Protein AF-A0A372JYD7-F1 (afdb_monomer)

Radius of gyration: 12.33 Å; Cα contacts (8 Å, |Δi|>4): 37; chains: 1; bounding box: 28×20×35 Å

Nearest PDB structures (foldseek):
  2vk9-assembly1_A  TM=6.533E-01  e=2.681E-01  Clostridium novyi
  4wzx-assembly1_A  TM=7.190E-01  e=8.213E-01  Homo sapiens
  2v6y-assembly2_B  TM=6.848E-01  e=3.434E+00  Saccharolobus solfataricus
  7t8n-assembly1_BBB-2  TM=5.850E-01  e=2.222E+00  Escherichia coli K-12
  7t8n-assembly1_AAA-2  TM=5.611E-01  e=4.988E+00  Escherichia coli K-12

pLDDT: mean 92.88, std 9.03, range [51.34, 98.38]

Solvent-accessible surface area (backbone atoms only — not comparable to full-atom values): 4048 Å² total; per-residue (Å²): 135,73,76,51,64,66,57,50,50,50,53,49,56,51,59,76,70,50,96,57,58,71,68,59,48,50,54,54,47,51,53,53,52,50,53,44,49,50,44,21,61,76,27,59,99,44,82,65,18,58,57,31,51,51,49,52,54,52,49,53,56,53,52,52,52,59,64,72,77,106

Sequence (70 aa):
MHRTVEELSFAFLVLLNQPLARTEAANRFEQLWNETNEAASASLGTERAISYISLLKDMDKKWRRLRVLN

Secondary structure (DSSP, 8-state):
-PPPHHHHHHHHHHHHHS---HHHHHHHHHHHHHHHHHHHHHTTTSTHHHHHHHHHHHHHHHHHHHHH--

Foldseek 3Di:
DADALVRLLVQLVVLVPDPDDPVVSVVSLVVSLVSLVVVLVVQPPHPRNVSSVVSNVVSVVVVVVVVVVD

Mean predicted aligned error: 3.24 Å

Structure (mmCIF, N/CA/C/O backbone):
data_AF-A0A372JYD7-F1
#
_entry.id   AF-A0A372JYD7-F1
#
loop_
_atom_site.group_PDB
_atom_site.id
_atom_site.type_symbol
_atom_site.label_atom_id
_atom_site.label_alt_id
_atom_site.label_comp_id
_atom_site.label_asym_id
_atom_site.label_entity_id
_atom_site.label_seq_id
_atom_site.pdbx_PDB_ins_code
_atom_site.Cartn_x
_atom_site.Cartn_y
_atom_site.Cartn_z
_atom_site.occupancy
_atom_site.B_iso_or_equiv
_atom_site.auth_seq_id
_atom_site.auth_comp_id
_atom_site.auth_asym_id
_atom_site.auth_atom_id
_atom_site.pdbx_PDB_model_num
ATOM 1 N N . MET A 1 1 ? 3.442 9.818 14.376 1.00 65.75 1 MET A N 1
ATOM 2 C CA . MET A 1 1 ? 2.144 10.172 13.762 1.00 65.75 1 MET A CA 1
ATOM 3 C C . MET A 1 1 ? 2.129 9.481 12.408 1.00 65.75 1 MET A 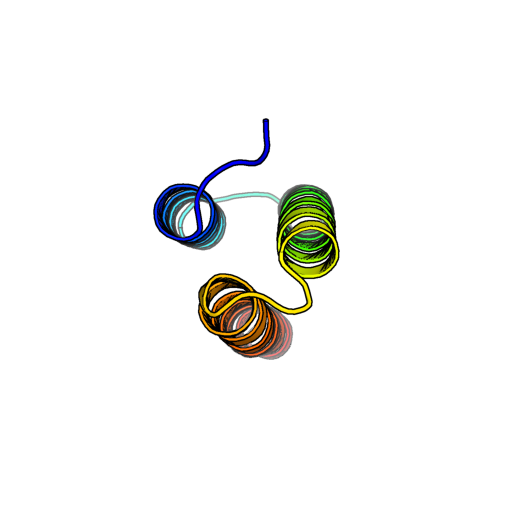C 1
ATOM 5 O O . MET A 1 1 ? 3.073 9.702 11.662 1.00 65.75 1 MET A O 1
ATOM 9 N N . HIS A 1 2 ? 1.189 8.570 12.147 1.00 81.06 2 HIS A N 1
ATOM 10 C CA . HIS A 1 2 ? 1.113 7.884 10.848 1.00 81.06 2 HIS A CA 1
ATOM 11 C C . HIS A 1 2 ? 0.441 8.793 9.815 1.00 81.06 2 HIS A C 1
ATOM 13 O O . HIS A 1 2 ? -0.465 9.546 10.185 1.00 81.06 2 HIS A O 1
ATOM 19 N N . ARG A 1 3 ? 0.875 8.712 8.549 1.00 90.88 3 ARG A N 1
ATOM 20 C CA . ARG A 1 3 ? 0.176 9.348 7.424 1.00 90.88 3 ARG A CA 1
ATOM 21 C C . ARG A 1 3 ? -1.260 8.838 7.327 1.00 90.88 3 ARG A C 1
ATOM 23 O O . ARG A 1 3 ? -1.529 7.683 7.667 1.00 90.88 3 ARG A O 1
ATOM 30 N N . THR A 1 4 ? -2.176 9.688 6.873 1.00 95.38 4 THR A N 1
ATOM 31 C CA . THR A 1 4 ? -3.576 9.292 6.681 1.00 95.38 4 THR A CA 1
ATOM 32 C C . THR A 1 4 ? -3.729 8.338 5.494 1.00 95.38 4 THR A C 1
ATOM 34 O O . THR A 1 4 ? -2.832 8.190 4.658 1.00 95.38 4 THR A O 1
ATOM 37 N N . VAL A 1 5 ? -4.894 7.693 5.385 1.00 96.00 5 VAL A N 1
ATOM 38 C CA . VAL A 1 5 ? -5.221 6.814 4.248 1.00 96.00 5 VAL A CA 1
ATOM 39 C C . VAL A 1 5 ? -5.132 7.579 2.926 1.00 96.00 5 VAL A C 1
ATOM 41 O O . VAL A 1 5 ? -4.642 7.043 1.935 1.00 96.00 5 VAL A O 1
ATOM 44 N N . GLU A 1 6 ? -5.579 8.834 2.903 1.00 97.19 6 GLU A N 1
ATOM 45 C CA . GLU A 1 6 ? -5.567 9.696 1.721 1.00 97.19 6 GLU A CA 1
ATOM 46 C C . GLU A 1 6 ? -4.135 10.034 1.293 1.00 97.19 6 GLU A C 1
ATOM 48 O O . GLU A 1 6 ? -3.812 9.946 0.109 1.00 97.19 6 GLU A O 1
ATOM 53 N N . GLU A 1 7 ? -3.257 10.353 2.247 1.00 97.75 7 GLU A N 1
ATOM 54 C CA . GLU A 1 7 ? -1.846 10.650 1.982 1.00 97.75 7 GLU A CA 1
ATOM 55 C C . GLU A 1 7 ? -1.089 9.422 1.457 1.00 97.75 7 GLU A C 1
ATOM 57 O O . GLU A 1 7 ? -0.304 9.529 0.510 1.00 97.75 7 GLU A O 1
ATOM 62 N N . LEU A 1 8 ? -1.341 8.243 2.036 1.00 98.06 8 LEU A N 1
ATOM 63 C CA . LEU A 1 8 ? -0.749 6.981 1.583 1.00 98.06 8 LEU A CA 1
ATOM 64 C C . LEU A 1 8 ? -1.275 6.576 0.201 1.00 98.06 8 LEU A C 1
ATOM 66 O O . LEU A 1 8 ? -0.497 6.178 -0.666 1.00 98.06 8 LEU A O 1
ATOM 70 N N . SER A 1 9 ? -2.580 6.735 -0.032 1.00 97.75 9 SER A N 1
ATOM 71 C CA . SER A 1 9 ? -3.212 6.493 -1.331 1.00 97.75 9 SER A CA 1
ATOM 72 C C . SER A 1 9 ? -2.630 7.407 -2.410 1.00 97.75 9 SER A C 1
ATOM 74 O O . SER A 1 9 ? -2.236 6.938 -3.479 1.00 97.75 9 SER A O 1
ATOM 76 N N . PHE A 1 10 ? -2.486 8.702 -2.113 1.00 97.56 10 PHE A N 1
ATOM 77 C CA . PHE A 1 10 ? -1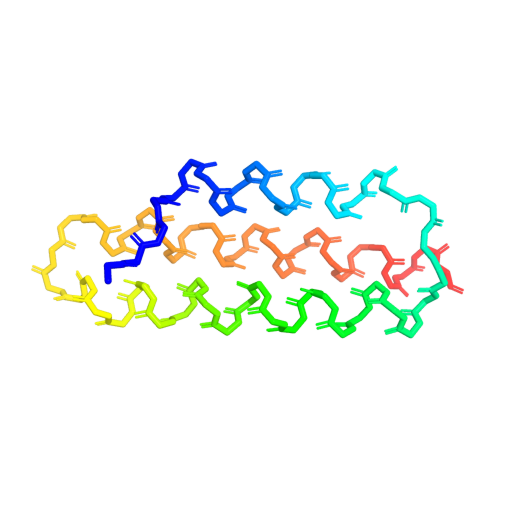.864 9.658 -3.023 1.00 97.56 10 PHE A CA 1
ATOM 78 C C . PHE A 1 10 ? -0.405 9.297 -3.318 1.00 97.56 10 PHE A C 1
ATOM 80 O O . PHE A 1 10 ? -0.013 9.237 -4.483 1.00 97.56 10 PHE A O 1
ATOM 87 N N . ALA A 1 11 ? 0.390 8.984 -2.292 1.00 97.62 11 ALA A N 1
ATOM 88 C CA . ALA A 1 11 ? 1.778 8.565 -2.474 1.00 97.62 11 ALA A CA 1
ATOM 89 C C . ALA A 1 11 ? 1.893 7.300 -3.340 1.00 97.62 11 ALA A C 1
ATOM 91 O O . ALA A 1 11 ? 2.789 7.209 -4.181 1.00 97.62 11 ALA A O 1
ATOM 92 N N . PHE A 1 12 ? 0.963 6.352 -3.189 1.00 97.56 12 PHE A N 1
ATOM 93 C CA . PHE A 1 12 ? 0.925 5.153 -4.020 1.00 97.56 12 PHE A CA 1
ATOM 94 C C . PHE A 1 12 ? 0.600 5.490 -5.475 1.00 97.56 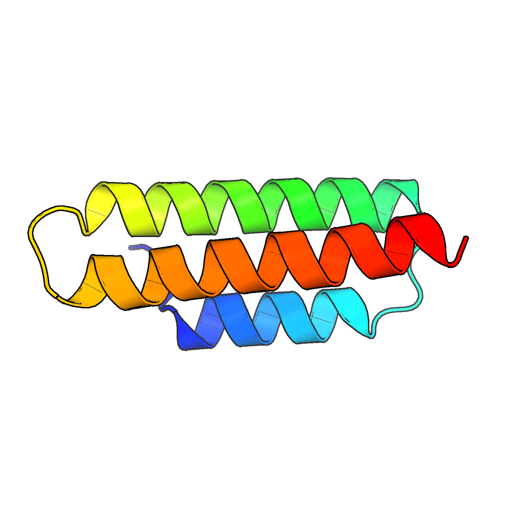12 PHE A C 1
ATOM 96 O O . PHE A 1 12 ? 1.289 5.026 -6.379 1.00 97.56 12 PHE A O 1
ATOM 103 N N . LEU A 1 13 ? -0.401 6.340 -5.721 1.00 96.56 13 LEU A N 1
ATOM 104 C CA . LEU A 1 13 ? -0.731 6.797 -7.072 1.00 96.56 13 LEU A CA 1
ATOM 105 C C . LEU A 1 13 ? 0.446 7.520 -7.731 1.00 96.56 13 LEU A C 1
ATOM 107 O O . LEU A 1 13 ? 0.725 7.281 -8.905 1.00 96.56 13 LEU A O 1
ATOM 111 N N . VAL A 1 14 ? 1.160 8.364 -6.987 1.00 96.62 14 VAL A N 1
ATOM 112 C CA . VAL A 1 14 ? 2.373 9.025 -7.477 1.00 96.62 14 VAL A CA 1
ATOM 113 C C . VAL A 1 14 ? 3.431 7.988 -7.854 1.00 96.62 14 VAL A C 1
ATOM 115 O O . VAL A 1 14 ? 3.958 8.051 -8.962 1.00 96.62 14 VAL A O 1
ATOM 118 N N . LEU A 1 15 ? 3.693 7.001 -6.991 1.00 95.44 15 LEU A N 1
ATOM 119 C CA . LEU A 1 15 ? 4.641 5.921 -7.275 1.00 95.44 15 LEU A CA 1
ATOM 120 C C . LEU A 1 15 ? 4.298 5.180 -8.577 1.00 95.44 15 LEU A C 1
ATOM 122 O O . LEU A 1 15 ? 5.190 4.935 -9.383 1.00 95.44 15 LEU A O 1
ATOM 126 N N . LEU A 1 16 ? 3.020 4.857 -8.805 1.00 93.56 16 LEU A N 1
ATOM 127 C CA . LEU A 1 16 ? 2.592 4.124 -10.003 1.00 93.56 16 LEU A CA 1
ATOM 128 C C . LEU A 1 16 ? 2.787 4.899 -11.315 1.00 93.56 16 LEU A C 1
ATOM 130 O O . LEU A 1 16 ? 2.874 4.277 -12.370 1.00 93.56 16 LEU A O 1
ATOM 134 N N . ASN A 1 17 ? 2.825 6.231 -11.263 1.00 93.38 17 ASN A N 1
ATOM 135 C CA . ASN A 1 17 ? 2.946 7.085 -12.446 1.00 93.38 17 ASN A CA 1
ATOM 136 C C . ASN A 1 17 ? 4.374 7.603 -12.676 1.00 93.38 17 ASN A C 1
ATOM 138 O O . ASN A 1 17 ? 4.638 8.233 -13.700 1.00 93.38 17 ASN A O 1
ATOM 142 N N . GLN A 1 18 ? 5.301 7.373 -11.741 1.00 92.62 18 GLN A N 1
ATOM 143 C CA . GLN A 1 18 ? 6.686 7.801 -11.907 1.00 92.62 18 GLN A CA 1
ATOM 144 C C . GLN A 1 18 ? 7.454 6.833 -12.823 1.00 92.62 18 GLN A C 1
ATOM 146 O O . GLN A 1 18 ? 7.396 5.618 -12.616 1.00 92.62 18 GLN A O 1
ATOM 151 N N . PRO A 1 19 ? 8.234 7.341 -13.798 1.00 91.25 19 PRO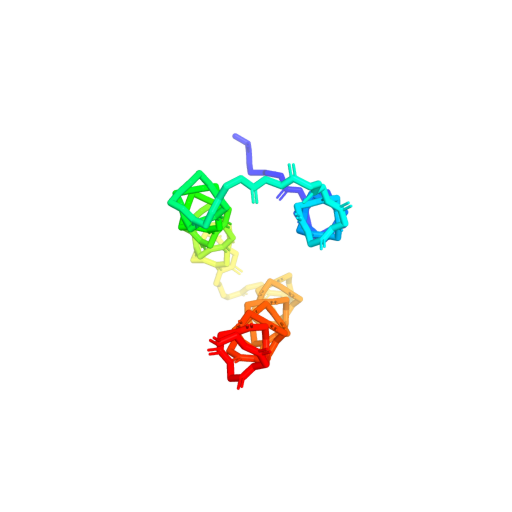 A N 1
ATOM 152 C CA . PRO A 1 19 ? 9.095 6.512 -14.636 1.00 91.25 19 PRO A CA 1
ATOM 153 C C . PRO A 1 19 ? 10.343 6.096 -13.845 1.00 91.25 19 PRO A C 1
ATOM 155 O O . PRO A 1 19 ? 11.418 6.677 -13.981 1.00 91.25 19 PRO A O 1
ATOM 158 N N . LEU A 1 20 ? 10.184 5.109 -12.966 1.00 90.88 20 LEU A N 1
ATOM 159 C CA . LEU A 1 20 ? 11.256 4.575 -12.130 1.00 90.88 20 LEU A CA 1
ATOM 160 C C . LEU A 1 20 ? 11.823 3.283 -12.714 1.00 90.88 20 LEU A C 1
ATOM 162 O O . LEU A 1 20 ? 11.108 2.471 -13.304 1.00 90.88 20 LEU A O 1
ATOM 166 N N . ALA A 1 21 ? 13.112 3.050 -12.467 1.00 92.81 21 ALA A N 1
ATOM 167 C C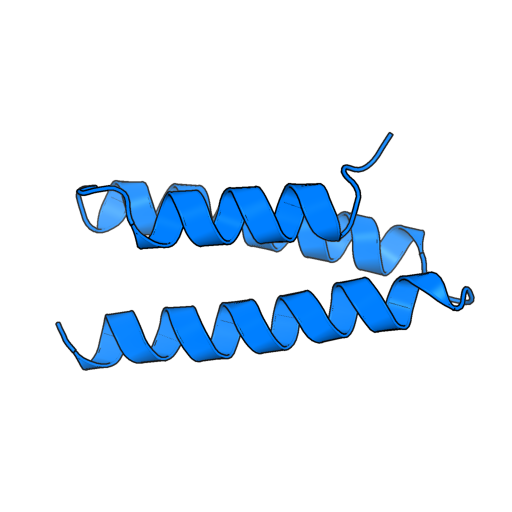A . ALA A 1 21 ? 13.696 1.730 -12.657 1.00 92.81 21 ALA A CA 1
ATOM 168 C C . ALA A 1 21 ? 12.968 0.703 -11.773 1.00 92.81 21 ALA A C 1
ATOM 170 O O . ALA A 1 21 ? 12.559 1.006 -10.652 1.00 92.81 21 ALA A O 1
ATOM 171 N N . ARG A 1 22 ? 12.839 -0.537 -12.256 1.00 88.25 22 ARG A N 1
ATOM 172 C CA . ARG A 1 22 ? 12.059 -1.592 -11.586 1.00 88.25 22 ARG A CA 1
ATOM 173 C C . ARG A 1 22 ? 12.470 -1.826 -10.129 1.00 88.25 22 ARG A C 1
ATOM 175 O O . ARG A 1 22 ? 11.606 -2.013 -9.278 1.00 88.25 22 ARG A O 1
ATOM 182 N N . THR A 1 23 ? 13.772 -1.844 -9.851 1.00 92.31 23 THR A N 1
ATOM 183 C CA . THR A 1 23 ? 14.316 -2.045 -8.500 1.00 92.31 23 THR A CA 1
ATOM 184 C C . THR A 1 23 ? 13.960 -0.887 -7.574 1.00 92.31 23 THR A C 1
ATOM 186 O O . THR A 1 23 ? 13.495 -1.116 -6.463 1.00 92.31 23 THR A O 1
ATOM 189 N N . GLU A 1 24 ? 14.085 0.349 -8.056 1.00 94.50 24 GLU A N 1
ATOM 190 C CA . GLU A 1 24 ? 13.708 1.548 -7.303 1.00 94.50 24 GLU A CA 1
ATOM 191 C C . GLU A 1 24 ? 12.201 1.587 -7.020 1.00 94.50 24 GLU A C 1
ATOM 193 O O . GLU A 1 24 ? 11.781 1.842 -5.892 1.00 94.50 24 GLU A O 1
ATOM 198 N N . ALA A 1 25 ? 11.376 1.265 -8.019 1.00 94.25 25 ALA A N 1
ATOM 199 C CA . ALA A 1 25 ? 9.932 1.177 -7.846 1.00 94.25 25 ALA A CA 1
ATOM 200 C C . ALA A 1 25 ? 9.552 0.123 -6.790 1.00 94.25 25 ALA A C 1
ATOM 202 O O . ALA A 1 25 ? 8.679 0.374 -5.962 1.00 94.25 25 ALA A O 1
ATOM 203 N N . ALA A 1 26 ? 10.217 -1.040 -6.798 1.00 94.56 26 ALA A N 1
ATOM 204 C CA . ALA A 1 26 ? 9.978 -2.106 -5.829 1.00 94.56 26 ALA A CA 1
ATOM 205 C C . ALA A 1 26 ? 10.357 -1.698 -4.400 1.00 94.56 26 ALA A C 1
ATOM 207 O O . ALA A 1 26 ? 9.554 -1.900 -3.492 1.00 94.56 26 ALA A O 1
ATOM 208 N N . ASN A 1 27 ? 11.514 -1.059 -4.214 1.00 96.56 27 ASN A N 1
ATOM 209 C CA . ASN A 1 27 ? 11.950 -0.574 -2.903 1.00 96.56 27 ASN A CA 1
ATOM 210 C C . ASN A 1 27 ? 10.970 0.464 -2.334 1.00 96.56 27 ASN A C 1
ATOM 212 O O . ASN A 1 27 ? 10.569 0.382 -1.174 1.00 96.56 27 ASN A O 1
ATOM 216 N N . ARG A 1 28 ? 10.529 1.424 -3.158 1.00 96.94 28 ARG A N 1
ATOM 217 C CA . ARG A 1 28 ? 9.543 2.435 -2.737 1.00 96.94 28 ARG A CA 1
ATOM 218 C C . ARG A 1 28 ? 8.173 1.834 -2.452 1.00 96.94 28 ARG A C 1
ATOM 220 O O . ARG A 1 28 ? 7.495 2.277 -1.527 1.00 96.94 28 ARG A O 1
ATOM 227 N N . PHE A 1 29 ? 7.761 0.835 -3.233 1.00 97.00 29 PHE A N 1
ATOM 228 C CA . PHE A 1 29 ? 6.530 0.101 -2.965 1.00 97.00 29 PHE A CA 1
ATOM 229 C C . PHE A 1 29 ? 6.594 -0.603 -1.611 1.00 97.00 29 PHE A C 1
ATOM 231 O O . PHE A 1 29 ? 5.661 -0.468 -0.827 1.00 97.00 29 PHE A O 1
ATOM 238 N N . GLU A 1 30 ? 7.688 -1.309 -1.317 1.00 97.38 30 GLU A N 1
ATOM 239 C CA . GLU A 1 30 ? 7.876 -2.011 -0.045 1.00 97.38 30 GLU A CA 1
ATOM 240 C C . GLU A 1 30 ? 7.839 -1.050 1.149 1.00 97.38 30 GLU A C 1
ATOM 242 O O . GLU A 1 30 ? 7.139 -1.309 2.127 1.00 97.38 30 GLU A O 1
ATOM 247 N N . GLN A 1 31 ? 8.503 0.104 1.046 1.00 97.44 31 GLN A N 1
ATOM 248 C CA . GLN A 1 31 ? 8.444 1.142 2.080 1.00 97.44 31 GLN A CA 1
ATOM 249 C C . GLN A 1 31 ? 7.009 1.620 2.330 1.00 97.44 31 GLN A C 1
ATOM 251 O O . GLN A 1 31 ? 6.550 1.647 3.471 1.00 97.44 31 GLN A O 1
ATOM 256 N N . LEU A 1 32 ? 6.277 1.951 1.263 1.00 97.62 32 LEU A N 1
ATOM 257 C CA . LEU A 1 32 ? 4.905 2.440 1.380 1.00 97.62 32 LEU A CA 1
ATOM 258 C C . LEU A 1 32 ? 3.940 1.355 1.883 1.00 97.62 32 LEU A C 1
ATOM 260 O O . LEU A 1 32 ? 3.010 1.641 2.638 1.00 97.62 32 LEU A O 1
ATOM 264 N N . TRP A 1 33 ? 4.167 0.107 1.477 1.00 98.06 33 TRP A N 1
ATOM 265 C CA . TRP A 1 33 ? 3.429 -1.059 1.945 1.00 98.06 33 TRP A CA 1
ATOM 266 C C . TRP A 1 33 ? 3.611 -1.265 3.448 1.00 98.06 33 TRP A C 1
ATOM 268 O O . TRP A 1 33 ? 2.625 -1.448 4.164 1.00 98.06 33 TRP A O 1
ATOM 278 N N . ASN A 1 34 ? 4.850 -1.199 3.936 1.00 98.12 34 ASN A N 1
ATOM 279 C CA . ASN A 1 34 ? 5.157 -1.362 5.353 1.00 98.12 34 ASN A CA 1
ATOM 280 C C . ASN A 1 34 ? 4.530 -0.243 6.182 1.00 98.12 34 ASN A C 1
ATOM 282 O O . ASN A 1 34 ? 3.828 -0.528 7.147 1.00 98.12 34 ASN A O 1
ATOM 286 N N . GLU A 1 35 ? 4.657 1.010 5.748 1.00 97.88 35 GLU A N 1
ATOM 287 C CA . GLU A 1 35 ? 4.039 2.135 6.451 1.00 97.88 35 GLU A CA 1
ATOM 288 C C . GLU A 1 35 ? 2.507 2.027 6.503 1.00 97.88 35 GLU A C 1
ATOM 290 O O . GLU A 1 35 ? 1.891 2.282 7.539 1.00 97.88 35 GLU A O 1
ATOM 295 N N . THR A 1 36 ? 1.877 1.590 5.408 1.00 98.00 36 THR A N 1
ATOM 296 C CA . THR A 1 36 ? 0.422 1.376 5.376 1.00 98.00 36 THR A CA 1
ATOM 297 C C . THR A 1 36 ? 0.005 0.231 6.305 1.00 98.00 36 THR A C 1
ATOM 299 O O . THR A 1 36 ? -1.019 0.334 6.981 1.00 98.00 36 THR A O 1
ATOM 302 N N . ASN A 1 37 ? 0.799 -0.843 6.395 1.00 97.69 37 ASN A N 1
ATOM 303 C CA . ASN A 1 37 ? 0.565 -1.934 7.349 1.00 97.69 37 ASN A CA 1
ATOM 304 C C . ASN A 1 37 ? 0.739 -1.496 8.802 1.00 97.69 37 ASN A C 1
ATOM 306 O O . ASN A 1 37 ? -0.062 -1.891 9.650 1.00 97.69 37 ASN A O 1
ATOM 310 N N . GLU A 1 38 ? 1.746 -0.680 9.103 1.00 97.69 38 GLU A N 1
ATOM 311 C CA . GLU A 1 38 ? 1.944 -0.116 10.438 1.00 97.69 38 GLU A CA 1
ATOM 312 C C . GLU A 1 38 ? 0.761 0.772 10.834 1.00 97.69 38 GLU A C 1
ATOM 314 O O . GLU A 1 38 ? 0.201 0.600 11.915 1.00 97.69 38 GLU A O 1
ATOM 319 N N . ALA A 1 39 ? 0.305 1.649 9.933 1.00 96.50 39 ALA A N 1
ATOM 320 C CA . ALA A 1 39 ? -0.862 2.497 10.165 1.00 96.50 39 ALA A CA 1
ATOM 321 C C . ALA A 1 39 ? -2.155 1.679 10.350 1.00 96.50 39 ALA A C 1
ATOM 323 O O . ALA A 1 39 ? -2.969 1.989 11.228 1.00 96.50 39 ALA A O 1
ATOM 324 N N . ALA A 1 40 ? -2.331 0.605 9.570 1.00 96.44 40 ALA A N 1
ATOM 325 C CA . ALA A 1 40 ? -3.438 -0.336 9.729 1.00 96.44 40 ALA A CA 1
ATOM 326 C C . ALA A 1 40 ? -3.393 -1.025 11.099 1.00 96.44 40 ALA A C 1
ATOM 328 O O . ALA A 1 40 ? -4.401 -1.053 11.805 1.00 96.44 40 ALA A O 1
ATOM 329 N N . SER A 1 41 ? -2.216 -1.525 11.485 1.00 96.62 41 SER A N 1
ATOM 330 C CA . SER A 1 41 ? -1.976 -2.222 12.752 1.00 96.62 41 SER A CA 1
ATOM 331 C C . SER A 1 41 ? -2.235 -1.310 13.949 1.00 96.62 41 SER A C 1
ATOM 333 O O . SER A 1 41 ? -2.940 -1.692 14.879 1.00 96.62 41 SER A O 1
ATOM 335 N N . ALA A 1 42 ? -1.745 -0.070 13.892 1.00 95.69 42 ALA A N 1
ATOM 336 C CA . ALA A 1 42 ? -1.976 0.942 14.918 1.00 95.69 42 ALA A CA 1
ATOM 337 C C . ALA A 1 42 ? -3.452 1.369 15.023 1.00 95.69 42 ALA A C 1
ATOM 339 O O . ALA A 1 42 ? -3.877 1.868 16.061 1.00 95.69 42 ALA A O 1
ATOM 340 N N . SER A 1 43 ? -4.235 1.174 13.958 1.00 95.12 43 SER A N 1
ATOM 341 C CA . SER A 1 43 ? -5.658 1.529 13.909 1.00 95.12 43 SER A CA 1
ATOM 342 C C . SER A 1 43 ? -6.590 0.361 14.251 1.00 95.12 43 SER A C 1
ATOM 344 O O . SER A 1 43 ? -7.810 0.555 14.240 1.00 95.12 43 SER A O 1
ATOM 346 N N . LEU A 1 44 ? -6.068 -0.845 14.518 1.00 94.50 44 LEU A N 1
ATOM 347 C CA . LEU A 1 44 ? -6.880 -2.030 14.816 1.00 94.50 44 LEU A CA 1
ATOM 348 C C . LEU A 1 44 ? -7.844 -1.774 15.982 1.00 94.50 44 LEU A C 1
ATOM 350 O O . LEU A 1 44 ? -7.504 -1.130 16.969 1.00 94.50 44 LEU A O 1
ATOM 354 N N . GLY A 1 45 ? -9.073 -2.278 15.851 1.00 91.69 45 GLY A N 1
ATOM 355 C CA . GLY A 1 45 ? -10.151 -2.021 16.812 1.00 91.69 45 GLY A CA 1
ATOM 356 C C . GLY A 1 45 ? -10.869 -0.679 16.620 1.00 91.69 45 GLY A C 1
ATOM 357 O O . GLY A 1 45 ? -11.823 -0.401 17.340 1.00 91.69 45 GLY A O 1
ATOM 358 N N . THR A 1 46 ? -10.467 0.131 15.634 1.00 93.81 46 THR A N 1
ATOM 359 C CA . THR A 1 46 ? -11.181 1.352 15.228 1.00 93.81 46 THR A CA 1
ATOM 360 C C . THR A 1 46 ? -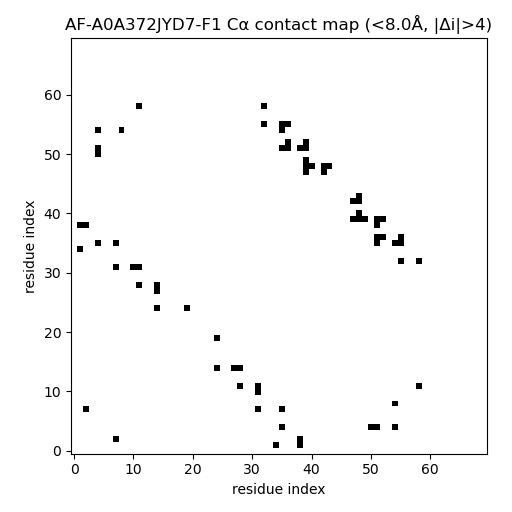11.757 1.214 13.820 1.00 93.81 46 THR A C 1
ATOM 362 O O . THR A 1 46 ? -11.261 0.435 13.003 1.00 93.81 46 THR A O 1
ATOM 365 N N . GLU A 1 47 ? -12.758 2.032 13.487 1.00 90.75 47 GLU A N 1
ATOM 366 C CA . GLU A 1 47 ? -13.331 2.088 12.133 1.00 90.75 47 GLU A CA 1
ATOM 367 C C . GLU A 1 47 ? -12.285 2.447 11.062 1.00 90.75 47 GLU A C 1
ATOM 369 O O . GLU A 1 47 ? -12.380 2.008 9.916 1.00 90.75 47 GLU A O 1
ATOM 374 N N . ARG A 1 48 ? -11.227 3.181 11.441 1.00 90.00 48 ARG A N 1
ATOM 375 C CA . ARG A 1 48 ? -10.158 3.606 10.524 1.00 90.00 48 ARG A CA 1
ATOM 376 C C . ARG A 1 48 ? -9.343 2.436 9.974 1.00 90.00 48 ARG A C 1
ATOM 378 O O . ARG A 1 48 ? -8.843 2.535 8.855 1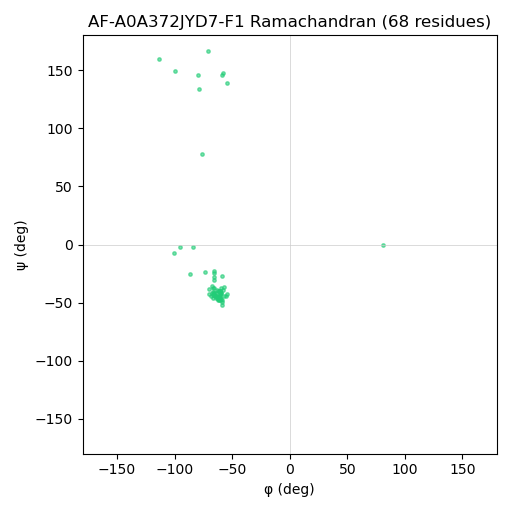.00 90.00 48 ARG A O 1
ATOM 385 N N . ALA A 1 49 ? -9.232 1.322 10.708 1.00 94.12 49 ALA A N 1
ATOM 386 C CA . ALA A 1 49 ? -8.507 0.138 10.238 1.00 94.12 49 ALA A CA 1
ATOM 387 C C . ALA A 1 49 ? -9.054 -0.388 8.905 1.00 94.12 49 ALA A C 1
ATOM 389 O O . ALA A 1 49 ? -8.282 -0.814 8.047 1.00 94.12 49 ALA A O 1
ATOM 390 N N . ILE A 1 50 ? -10.375 -0.318 8.706 1.00 96.12 50 ILE A N 1
ATOM 391 C CA . ILE A 1 50 ? -11.041 -0.820 7.497 1.00 96.12 50 ILE A CA 1
ATOM 392 C C . ILE A 1 50 ? -10.529 -0.086 6.253 1.00 96.12 50 ILE A C 1
ATOM 394 O O . ILE A 1 50 ? -10.279 -0.716 5.221 1.00 96.12 50 ILE A O 1
ATOM 398 N N . SER A 1 51 ? -10.318 1.226 6.357 1.00 97.00 51 SER A N 1
ATOM 399 C CA . SER A 1 51 ? -9.824 2.051 5.255 1.00 97.00 51 SER A CA 1
ATOM 400 C C . SER A 1 51 ? -8.372 1.721 4.893 1.00 97.00 51 SER A C 1
ATOM 402 O O . SER A 1 51 ? -8.078 1.524 3.714 1.00 97.00 51 SER A O 1
ATOM 404 N N . TYR A 1 52 ? -7.479 1.552 5.877 1.00 97.56 52 TYR A N 1
ATOM 405 C CA . TYR A 1 52 ? -6.093 1.134 5.608 1.00 97.56 52 TYR A CA 1
ATOM 406 C C . TYR A 1 52 ? -6.011 -0.288 5.034 1.00 97.56 52 TYR A C 1
ATOM 408 O O . TYR A 1 52 ? -5.277 -0.528 4.077 1.00 97.56 52 TYR A O 1
ATOM 416 N N . ILE A 1 53 ? -6.803 -1.234 5.555 1.00 97.25 53 ILE A N 1
ATOM 417 C CA . ILE A 1 53 ? -6.863 -2.608 5.027 1.00 97.25 53 ILE A CA 1
ATOM 418 C C . ILE A 1 53 ? -7.375 -2.614 3.581 1.00 97.25 53 ILE A C 1
ATOM 420 O O . ILE A 1 53 ? -6.870 -3.362 2.741 1.00 97.25 53 ILE A O 1
ATOM 424 N N . SER A 1 54 ? -8.372 -1.783 3.275 1.00 97.94 54 SER A N 1
ATOM 425 C CA . SER A 1 54 ? -8.885 -1.640 1.910 1.00 97.94 54 SER A CA 1
ATOM 426 C C . SER A 1 54 ? -7.817 -1.078 0.974 1.00 97.94 54 SER A C 1
ATOM 428 O O . SER A 1 54 ? -7.637 -1.614 -0.119 1.00 97.94 54 SER A O 1
ATOM 430 N N . LEU A 1 55 ? -7.050 -0.078 1.423 1.00 98.19 55 LEU A N 1
ATOM 431 C CA . LEU A 1 55 ? -5.921 0.463 0.668 1.00 98.19 55 LEU A CA 1
ATOM 432 C C . LEU A 1 55 ? -4.844 -0.601 0.401 1.00 98.19 55 LEU A C 1
ATOM 434 O O . LEU A 1 55 ? -4.426 -0.746 -0.744 1.00 98.19 55 LEU A O 1
ATOM 438 N N . LEU A 1 56 ? -4.456 -1.404 1.398 1.00 98.38 56 LEU A N 1
ATOM 439 C CA . LEU A 1 56 ? -3.485 -2.498 1.225 1.00 98.38 56 LEU A CA 1
ATOM 440 C C . LEU A 1 56 ? -3.924 -3.506 0.155 1.00 98.38 56 LEU A C 1
ATOM 442 O O . LEU A 1 56 ? -3.136 -3.889 -0.709 1.00 98.38 56 LEU A O 1
ATOM 446 N N . LYS A 1 57 ? -5.200 -3.911 0.160 1.00 98.12 57 LYS A N 1
ATOM 447 C CA . LYS A 1 57 ? -5.743 -4.804 -0.880 1.00 98.12 57 LYS A CA 1
ATOM 448 C C . LYS A 1 57 ? -5.639 -4.180 -2.271 1.00 98.12 57 LYS A C 1
ATOM 450 O O . LYS A 1 57 ? -5.308 -4.867 -3.240 1.00 98.12 57 LYS A O 1
ATOM 455 N N . ASP A 1 58 ? -5.920 -2.885 -2.371 1.00 97.75 58 ASP A N 1
ATOM 456 C CA . ASP A 1 58 ? -5.883 -2.155 -3.634 1.00 97.75 58 ASP A CA 1
ATOM 457 C C . ASP A 1 58 ? -4.444 -1.974 -4.147 1.00 97.75 58 ASP A C 1
ATOM 459 O O . ASP A 1 58 ? -4.181 -2.145 -5.344 1.00 97.75 58 ASP A O 1
ATOM 463 N N . MET A 1 59 ? -3.501 -1.723 -3.232 1.00 97.81 59 MET A N 1
ATOM 464 C CA . MET A 1 59 ? -2.065 -1.676 -3.499 1.00 97.81 59 MET A CA 1
ATOM 465 C C . MET A 1 59 ? -1.549 -3.002 -4.061 1.00 97.81 59 MET A C 1
ATOM 467 O O . MET A 1 59 ? -0.960 -3.004 -5.142 1.00 97.81 59 MET A O 1
ATOM 471 N N . ASP A 1 60 ?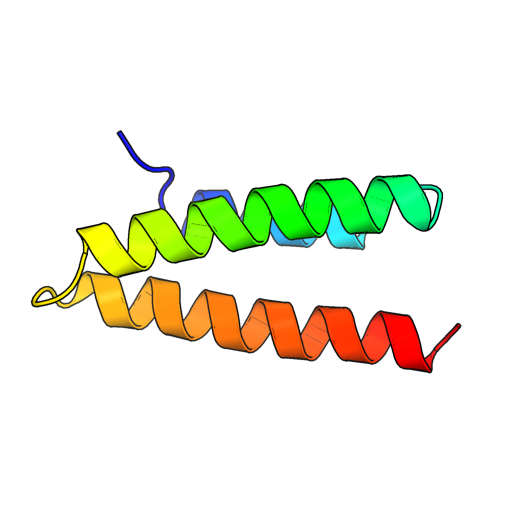 -1.826 -4.130 -3.396 1.00 97.19 60 ASP A N 1
ATOM 472 C CA . ASP A 1 60 ? -1.382 -5.461 -3.843 1.00 97.19 60 ASP A CA 1
ATOM 473 C C . ASP A 1 60 ? -1.937 -5.789 -5.234 1.00 97.19 60 ASP A C 1
ATOM 475 O O . ASP A 1 60 ? -1.207 -6.178 -6.149 1.00 97.19 60 ASP A O 1
ATOM 479 N N . LYS A 1 61 ? -3.237 -5.546 -5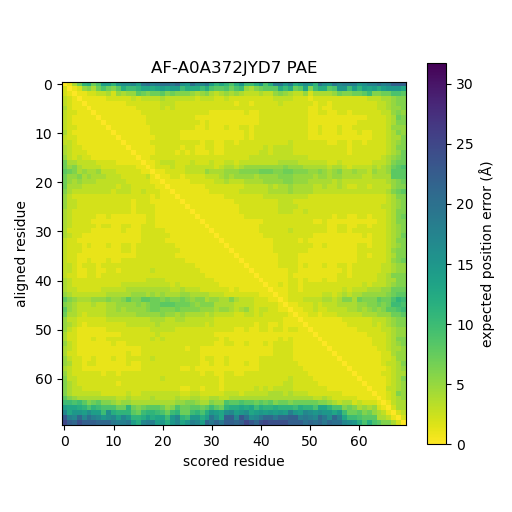.438 1.00 96.50 61 LYS A N 1
ATOM 480 C CA . LYS A 1 61 ? -3.909 -5.797 -6.716 1.00 96.50 61 LYS A CA 1
ATOM 481 C C . LYS A 1 61 ? -3.280 -5.007 -7.862 1.00 96.50 61 LYS A C 1
ATOM 483 O O . LYS A 1 61 ? -3.038 -5.570 -8.933 1.00 96.50 61 LYS A O 1
ATOM 488 N N . LYS A 1 62 ? -3.040 -3.707 -7.672 1.00 95.38 62 LYS A N 1
ATOM 489 C CA . LYS A 1 62 ? -2.452 -2.838 -8.705 1.00 95.38 62 LYS A CA 1
ATOM 490 C C . LYS A 1 62 ? -0.981 -3.177 -8.942 1.00 95.38 62 LYS A C 1
ATOM 492 O O . LYS A 1 62 ? -0.572 -3.304 -10.095 1.00 95.38 62 LYS A O 1
ATOM 497 N N . TRP A 1 63 ? -0.220 -3.417 -7.878 1.00 94.44 63 TRP A N 1
ATOM 498 C CA . TRP A 1 63 ? 1.192 -3.775 -7.969 1.00 94.44 63 TRP A CA 1
ATOM 499 C C . TRP A 1 63 ? 1.416 -5.099 -8.708 1.00 94.44 63 TRP A C 1
ATOM 501 O O . TRP A 1 63 ? 2.250 -5.183 -9.611 1.00 94.44 63 TRP A O 1
ATOM 511 N N . ARG A 1 64 ? 0.616 -6.133 -8.411 1.00 92.00 64 ARG A N 1
ATOM 512 C CA . ARG A 1 64 ? 0.678 -7.415 -9.132 1.00 92.00 64 ARG A CA 1
ATOM 513 C C . ARG A 1 64 ? 0.378 -7.269 -10.617 1.00 92.00 64 ARG A C 1
ATOM 515 O O . ARG A 1 64 ? 1.053 -7.899 -11.422 1.00 92.00 64 ARG A O 1
ATOM 522 N N . ARG A 1 65 ? -0.593 -6.433 -11.000 1.00 89.38 65 ARG A N 1
ATOM 523 C CA . ARG A 1 65 ? -0.908 -6.191 -12.420 1.00 89.38 65 ARG A CA 1
ATOM 524 C C . ARG A 1 65 ? 0.283 -5.606 -13.176 1.00 89.38 65 ARG A C 1
ATOM 526 O O . ARG A 1 65 ? 0.585 -6.078 -14.264 1.00 89.38 65 ARG A O 1
ATOM 533 N N . LEU A 1 66 ? 1.002 -4.654 -12.584 1.00 83.94 66 LEU A N 1
ATOM 534 C CA . LEU A 1 66 ? 2.204 -4.073 -13.195 1.00 83.94 66 LEU A CA 1
ATOM 535 C C . LEU A 1 66 ? 3.350 -5.081 -13.341 1.00 83.94 66 LEU A C 1
ATOM 537 O O . LEU A 1 66 ? 4.128 -4.992 -14.285 1.00 83.94 66 LEU A O 1
ATOM 541 N N . ARG A 1 67 ? 3.441 -6.061 -12.436 1.00 72.50 67 ARG A N 1
ATOM 542 C CA . ARG A 1 67 ? 4.409 -7.164 -12.538 1.00 72.50 67 ARG A CA 1
ATOM 543 C C . ARG A 1 67 ? 4.069 -8.202 -13.607 1.00 72.50 67 ARG A C 1
ATOM 545 O O . ARG A 1 67 ? 4.970 -8.928 -13.992 1.00 72.50 67 ARG A O 1
ATOM 552 N N . VAL A 1 68 ? 2.802 -8.327 -14.005 1.00 67.94 68 VAL A N 1
ATOM 553 C CA . VAL A 1 68 ? 2.356 -9.273 -15.049 1.00 67.94 68 VAL A CA 1
ATOM 554 C C . VAL A 1 68 ? 2.473 -8.660 -16.448 1.00 67.94 68 VAL A C 1
ATOM 556 O O . VAL A 1 68 ? 2.594 -9.385 -17.427 1.00 67.94 68 VAL A O 1
ATOM 559 N N . LEU A 1 69 ? 2.430 -7.330 -16.547 1.00 59.41 69 LEU A N 1
ATOM 560 C CA . LEU A 1 69 ? 2.541 -6.592 -17.810 1.00 59.41 69 LEU A CA 1
ATOM 561 C C . LEU A 1 69 ? 3.996 -6.341 -18.260 1.00 59.41 69 LEU A C 1
ATOM 563 O O . LEU A 1 69 ? 4.191 -5.768 -19.327 1.00 59.41 69 LEU A O 1
ATOM 567 N N . ASN A 1 70 ? 4.987 -6.757 -17.465 1.00 51.34 70 ASN A N 1
ATOM 568 C CA . ASN A 1 70 ? 6.427 -6.661 -17.743 1.00 51.34 70 ASN A CA 1
ATOM 569 C C . ASN A 1 70 ? 7.075 -8.043 -17.675 1.00 51.34 70 ASN A C 1
ATOM 571 O O . ASN A 1 70 ? 8.127 -8.225 -18.324 1.00 51.34 70 ASN A O 1
#